Protein AF-A0A5B1CK00-F1 (afdb_monomer_lite)

Secondary structure (DSSP, 8-state):
----------GGG---HHHHHHHHTTS-HHHHHHHHHHHHHHHHHHHHHHHHHTSTTTTT------

Foldseek 3Di:
DDDDPPPPPPPPCPPDPVNVCVVCVPDDPVVNVVVVVVVVVVVVVVVVVCVVCPDCVNVVVPDPDD

pLDDT: mean 73.08, std 15.78, range [41.38, 94.88]

Sequence (66 aa):
MTTSSENQTPVKNRPCGDHWFEMTATLSAQETAQFGDWMSESLDELEASLQHFSSPQSRGEAVARR

Organism: NCBI:txid406547

Structure (mmCIF, N/CA/C/O backbone):
data_AF-A0A5B1CK00-F1
#
_entry.id   AF-A0A5B1CK00-F1
#
loop_
_atom_site.group_PDB
_atom_site.id
_atom_site.type_symbol
_atom_site.label_atom_id
_atom_site.label_alt_id
_atom_site.label_comp_id
_atom_site.label_asym_id
_atom_site.label_entity_id
_atom_site.label_seq_id
_atom_site.pdbx_PDB_ins_code
_atom_site.Cartn_x
_atom_site.Cartn_y
_atom_site.Cartn_z
_atom_site.occupancy
_atom_site.B_iso_or_equiv
_atom_site.auth_seq_id
_atom_site.auth_comp_id
_atom_site.auth_asym_id
_atom_site.auth_atom_id
_atom_site.pdbx_PDB_model_num
ATOM 1 N N . MET A 1 1 ? 42.363 20.860 11.443 1.00 41.38 1 MET A N 1
ATOM 2 C CA . MET A 1 1 ? 41.369 19.933 12.021 1.00 41.38 1 MET A CA 1
ATOM 3 C C . MET A 1 1 ? 40.037 20.266 11.366 1.00 41.38 1 MET A C 1
ATOM 5 O O . MET A 1 1 ? 39.488 21.316 11.655 1.00 41.38 1 MET A O 1
ATOM 9 N N . THR A 1 2 ? 39.603 19.490 10.374 1.00 42.03 2 THR A N 1
ATOM 10 C CA . THR A 1 2 ? 38.366 19.741 9.614 1.00 42.03 2 THR A CA 1
ATOM 11 C C . THR A 1 2 ? 37.316 18.742 10.075 1.00 42.03 2 THR A C 1
ATOM 13 O O . THR A 1 2 ? 37.429 17.553 9.786 1.00 42.03 2 THR A O 1
ATOM 16 N N . THR A 1 3 ? 36.327 19.199 10.835 1.00 51.28 3 THR A N 1
ATOM 17 C CA . THR A 1 3 ? 35.168 18.390 11.220 1.00 51.28 3 THR A CA 1
ATOM 18 C C . THR A 1 3 ? 34.276 18.227 9.990 1.00 51.28 3 THR A C 1
ATOM 20 O O . THR A 1 3 ? 33.535 19.145 9.641 1.00 51.28 3 THR A O 1
ATOM 23 N N . SER A 1 4 ? 34.381 17.091 9.294 1.00 51.25 4 SER A N 1
ATOM 24 C CA . SER A 1 4 ? 33.344 16.681 8.342 1.00 51.25 4 SER A CA 1
ATOM 25 C C . SER A 1 4 ? 32.067 16.451 9.136 1.00 51.25 4 SER A C 1
ATOM 27 O O . SER A 1 4 ? 31.995 15.528 9.940 1.00 51.25 4 SER A O 1
ATOM 29 N N . SER A 1 5 ? 31.087 17.329 8.946 1.00 60.06 5 SER A N 1
ATOM 30 C CA . SER A 1 5 ? 29.724 17.091 9.399 1.00 60.06 5 SER A CA 1
ATOM 31 C C . SER A 1 5 ? 29.166 15.957 8.547 1.00 60.06 5 SER A C 1
ATOM 33 O O . SER A 1 5 ? 28.856 16.153 7.372 1.00 60.06 5 SER A O 1
ATOM 35 N N . GLU A 1 6 ? 29.101 14.755 9.115 1.00 54.34 6 GLU A N 1
ATOM 36 C CA . GLU A 1 6 ? 28.375 13.626 8.545 1.00 54.34 6 GLU A CA 1
ATOM 37 C C . GLU A 1 6 ? 26.890 13.997 8.486 1.00 54.34 6 GLU A C 1
ATOM 39 O O . GLU A 1 6 ? 26.126 13.786 9.423 1.00 54.34 6 GLU A O 1
ATOM 44 N N . ASN A 1 7 ? 26.469 14.576 7.365 1.00 55.78 7 ASN A N 1
ATOM 45 C CA . ASN A 1 7 ? 25.064 14.746 7.018 1.00 55.78 7 ASN A CA 1
ATOM 46 C C . ASN A 1 7 ? 24.480 13.372 6.626 1.00 55.78 7 ASN A C 1
ATOM 48 O O . ASN A 1 7 ? 24.060 13.159 5.491 1.00 55.78 7 ASN A O 1
ATOM 52 N N . GLN A 1 8 ? 24.482 12.409 7.555 1.00 53.31 8 GLN A N 1
ATOM 53 C CA . GLN A 1 8 ? 23.630 11.233 7.429 1.00 53.31 8 GLN A CA 1
ATOM 54 C C . GLN A 1 8 ? 22.189 11.714 7.577 1.00 53.31 8 GLN A C 1
ATOM 56 O O . GLN A 1 8 ? 21.713 12.002 8.676 1.00 53.31 8 GLN A O 1
ATOM 61 N N . THR A 1 9 ? 21.482 11.812 6.454 1.00 57.81 9 THR A N 1
ATOM 62 C CA . THR A 1 9 ? 20.024 11.764 6.471 1.00 57.81 9 THR A CA 1
ATOM 63 C C . THR A 1 9 ? 19.621 10.530 7.282 1.00 57.81 9 THR A C 1
ATOM 65 O O . THR A 1 9 ? 20.134 9.440 7.010 1.00 57.81 9 THR A O 1
ATOM 68 N N . PRO A 1 10 ? 18.759 10.654 8.308 1.00 51.59 10 PRO A N 1
ATOM 69 C CA . PRO A 1 10 ? 18.374 9.501 9.099 1.00 51.59 10 PRO A CA 1
ATOM 70 C C . PRO A 1 10 ? 17.719 8.481 8.169 1.00 51.59 10 PRO A C 1
ATOM 72 O O . PRO A 1 10 ? 16.610 8.695 7.689 1.00 51.59 10 PRO A O 1
ATOM 75 N N . VAL A 1 11 ? 18.362 7.332 7.965 1.00 54.91 11 VAL A N 1
ATOM 76 C CA . VAL A 1 11 ? 17.786 6.152 7.287 1.00 54.91 11 VAL A CA 1
ATOM 77 C C . VAL A 1 11 ? 16.684 5.513 8.160 1.00 54.91 11 VAL A C 1
ATOM 79 O O . VAL A 1 11 ? 16.367 4.336 8.040 1.00 54.91 11 VAL A O 1
ATOM 82 N N . LYS A 1 12 ? 16.121 6.266 9.114 1.00 51.59 12 LYS A N 1
ATOM 83 C CA . LYS A 1 12 ? 15.373 5.735 10.254 1.00 51.59 12 LYS A CA 1
ATOM 84 C C . LYS A 1 12 ? 13.972 5.254 9.914 1.00 51.59 12 LYS A C 1
ATOM 86 O O . LYS A 1 12 ? 13.427 4.478 10.682 1.00 51.59 12 LYS A O 1
ATOM 91 N N . ASN A 1 13 ? 13.424 5.652 8.772 1.00 55.34 13 ASN A N 1
ATOM 92 C CA . ASN A 1 13 ? 12.041 5.347 8.428 1.00 55.34 13 ASN A CA 1
ATOM 93 C C . ASN A 1 13 ? 11.967 4.716 7.040 1.00 55.34 13 ASN A C 1
ATOM 95 O O . ASN A 1 13 ? 11.239 5.198 6.178 1.00 55.34 13 ASN A O 1
ATOM 99 N N . ARG A 1 14 ? 12.750 3.660 6.781 1.00 59.44 14 ARG A N 1
ATOM 100 C CA . ARG A 1 14 ? 12.389 2.777 5.669 1.00 59.44 14 ARG A CA 1
ATOM 101 C C . ARG A 1 14 ? 11.170 1.992 6.153 1.00 59.44 14 ARG A C 1
ATOM 103 O O . ARG A 1 14 ? 11.334 1.251 7.120 1.00 59.44 14 ARG A O 1
ATOM 110 N N . PRO A 1 15 ? 9.980 2.157 5.554 1.00 57.84 15 PRO A N 1
ATOM 111 C CA . PRO A 1 15 ? 8.800 1.432 6.003 1.00 57.84 15 PRO A CA 1
ATOM 112 C C . PRO A 1 15 ? 9.091 -0.068 5.890 1.00 57.84 15 PRO A C 1
A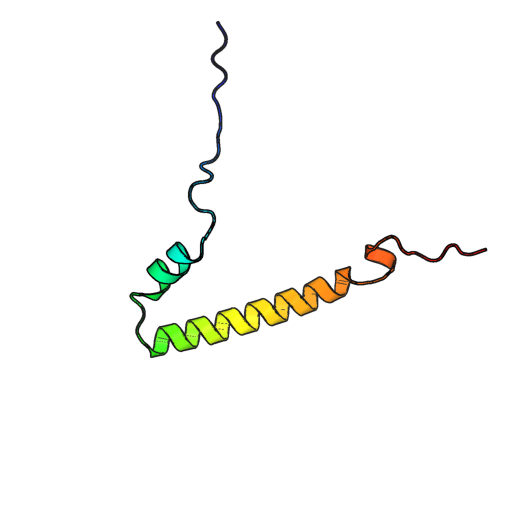TOM 114 O O . PRO A 1 15 ? 9.266 -0.587 4.786 1.00 57.84 15 PRO A O 1
ATOM 117 N N . CYS A 1 16 ? 9.254 -0.748 7.023 1.00 68.69 16 CYS A N 1
ATOM 118 C CA . CYS A 1 16 ? 9.327 -2.204 7.087 1.00 68.69 16 CYS A CA 1
ATOM 119 C C . CYS A 1 16 ? 7.930 -2.756 7.391 1.00 68.69 16 CYS A C 1
ATOM 121 O O . CYS A 1 16 ? 7.033 -2.000 7.765 1.00 68.69 16 CYS A O 1
ATOM 123 N N . GLY A 1 17 ? 7.730 -4.066 7.220 1.00 70.44 17 GLY A N 1
ATOM 124 C CA . GLY A 1 17 ? 6.430 -4.701 7.481 1.00 70.44 17 GLY A CA 1
ATOM 125 C C . GLY A 1 17 ? 5.878 -4.380 8.875 1.00 70.44 17 GLY A C 1
ATOM 126 O O . GLY A 1 17 ? 4.695 -4.076 9.004 1.00 70.44 17 GLY A O 1
ATOM 127 N N . ASP A 1 18 ? 6.752 -4.330 9.883 1.00 76.44 18 ASP A N 1
ATOM 128 C CA . ASP A 1 18 ? 6.380 -4.009 11.265 1.00 76.44 18 ASP A CA 1
ATOM 129 C C . ASP A 1 18 ? 5.835 -2.577 11.402 1.00 76.44 18 ASP A C 1
ATOM 131 O O . ASP A 1 18 ? 4.863 -2.348 12.115 1.00 76.44 18 ASP A O 1
ATOM 135 N N . HIS A 1 19 ? 6.386 -1.620 10.648 1.00 74.88 19 HIS A N 1
ATOM 136 C CA . HIS A 1 19 ? 5.937 -0.226 10.671 1.00 74.88 19 HIS A CA 1
ATOM 137 C C . HIS A 1 19 ? 4.548 -0.050 10.045 1.00 74.88 19 HIS A C 1
ATOM 139 O O . HIS A 1 19 ? 3.716 0.694 10.557 1.00 74.88 19 HIS A O 1
ATOM 145 N N . TRP A 1 20 ? 4.264 -0.772 8.958 1.00 76.25 20 TRP A N 1
ATOM 146 C CA . TRP A 1 20 ? 2.931 -0.774 8.349 1.00 76.25 20 TRP A CA 1
ATOM 147 C C . TRP A 1 20 ? 1.887 -1.414 9.259 1.00 76.25 20 TRP A C 1
ATOM 149 O O . TRP A 1 20 ? 0.755 -0.935 9.335 1.00 76.25 20 TRP A O 1
ATOM 159 N N . PHE A 1 21 ? 2.273 -2.470 9.977 1.00 80.19 21 PHE A N 1
ATOM 160 C CA . PHE A 1 21 ? 1.408 -3.085 10.974 1.00 80.19 21 PHE A CA 1
ATOM 161 C C . PHE A 1 21 ? 1.110 -2.111 12.117 1.00 80.19 21 PHE A C 1
ATOM 163 O O . PHE A 1 21 ? -0.052 -1.904 12.439 1.00 80.19 21 PHE A O 1
ATOM 170 N N . GLU A 1 22 ? 2.119 -1.436 12.672 1.00 82.88 22 GLU A N 1
ATOM 171 C CA . GLU A 1 22 ? 1.922 -0.413 13.709 1.00 82.88 22 GLU A CA 1
ATOM 172 C C . GLU A 1 22 ? 0.994 0.724 13.252 1.00 82.88 22 GLU A C 1
ATOM 174 O O . GLU A 1 22 ? 0.131 1.159 14.014 1.00 82.88 22 GLU A O 1
ATOM 179 N N . MET A 1 23 ? 1.126 1.177 12.001 1.00 76.81 23 MET A N 1
ATOM 180 C CA . MET A 1 23 ? 0.277 2.229 11.430 1.00 76.81 23 MET A CA 1
ATOM 181 C C . MET A 1 23 ? -1.175 1.791 11.213 1.00 76.81 23 MET A C 1
ATOM 183 O O . MET A 1 23 ? -2.080 2.616 11.308 1.00 76.81 23 MET A O 1
ATOM 187 N N . THR A 1 24 ? -1.404 0.514 10.905 1.00 82.12 24 THR A N 1
ATOM 188 C CA . THR A 1 24 ? -2.747 -0.020 10.621 1.00 82.12 24 THR A CA 1
ATOM 189 C C . THR A 1 24 ? -3.409 -0.657 11.842 1.00 82.12 24 THR A C 1
ATOM 191 O O . THR A 1 24 ? -4.624 -0.831 11.855 1.00 82.12 24 THR A O 1
ATOM 194 N N . ALA A 1 25 ? -2.650 -0.944 12.903 1.00 83.25 25 ALA A N 1
ATOM 195 C CA . ALA A 1 25 ? -3.134 -1.596 14.119 1.00 83.25 25 ALA A CA 1
ATOM 196 C C . ALA A 1 25 ? -4.175 -0.777 14.898 1.00 83.25 25 ALA A C 1
ATOM 198 O O . ALA A 1 25 ? -4.952 -1.347 15.663 1.00 83.25 25 ALA A O 1
ATOM 199 N N . THR A 1 26 ? -4.189 0.548 14.738 1.00 85.81 26 THR A N 1
ATOM 200 C CA . THR A 1 26 ? -5.142 1.446 15.411 1.00 85.81 26 THR A CA 1
ATOM 201 C C . THR A 1 26 ? -6.390 1.741 14.583 1.00 85.81 26 THR A C 1
ATOM 203 O O . THR A 1 26 ? -7.312 2.376 15.095 1.00 85.81 26 THR A O 1
ATOM 206 N N . LEU A 1 27 ? -6.434 1.288 13.327 1.00 85.62 27 LEU A N 1
ATOM 207 C CA . LEU A 1 27 ? -7.565 1.506 12.436 1.00 85.62 27 LEU A CA 1
ATOM 208 C C . LEU A 1 27 ? -8.741 0.606 12.821 1.00 85.62 27 LEU A C 1
ATOM 210 O O . LEU A 1 27 ? -8.582 -0.554 13.212 1.00 85.62 27 LEU A O 1
ATOM 214 N N . SER A 1 28 ? -9.953 1.132 12.672 1.00 89.38 28 SER A N 1
ATOM 215 C CA . SER A 1 28 ? -11.154 0.305 12.700 1.00 89.38 28 SER A CA 1
ATOM 216 C C . SER A 1 28 ? -11.191 -0.633 11.489 1.00 89.38 28 SER A C 1
ATOM 218 O O . SER A 1 28 ? -10.598 -0.359 10.449 1.00 89.38 28 SER A O 1
ATOM 220 N N . ALA A 1 29 ? -11.959 -1.723 11.572 1.00 87.31 29 ALA A N 1
ATOM 221 C CA . ALA A 1 29 ? -12.092 -2.670 10.460 1.00 87.31 29 ALA A CA 1
ATOM 222 C C . ALA A 1 29 ? -12.541 -2.003 9.142 1.00 87.31 29 ALA A C 1
ATOM 224 O O . ALA A 1 29 ? -12.112 -2.408 8.064 1.00 87.31 29 ALA A O 1
ATOM 225 N N . GLN A 1 30 ? -13.377 -0.963 9.229 1.00 91.75 30 GLN A N 1
ATOM 226 C CA . GLN A 1 30 ? -13.839 -0.203 8.069 1.00 91.75 30 GLN A CA 1
ATOM 227 C C . GLN A 1 30 ? -12.724 0.663 7.460 1.00 91.75 30 GLN A C 1
ATOM 229 O O . GLN A 1 30 ? -12.655 0.813 6.241 1.00 91.75 30 GLN A O 1
ATOM 234 N N . GLU A 1 31 ? -11.864 1.248 8.288 1.00 88.56 31 GLU A N 1
ATOM 235 C CA . GLU A 1 31 ? -10.722 2.046 7.830 1.00 88.56 31 GLU A CA 1
ATOM 236 C C . GLU A 1 31 ? -9.619 1.151 7.257 1.00 88.56 31 GLU A C 1
ATOM 238 O O 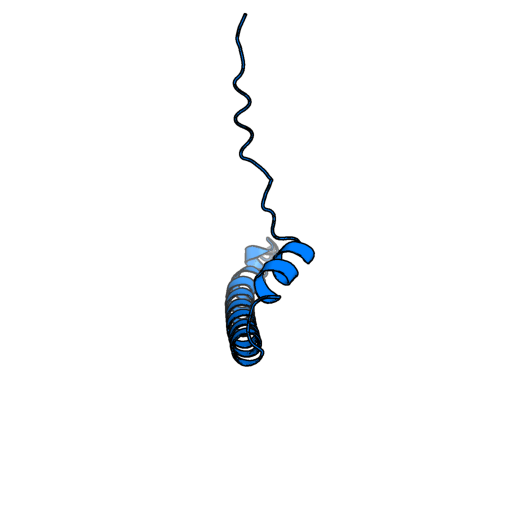. GLU A 1 31 ? -9.033 1.492 6.235 1.00 88.56 31 GLU A O 1
ATOM 243 N N . THR A 1 32 ? -9.393 -0.030 7.837 1.00 89.00 32 THR A N 1
ATOM 244 C CA . THR A 1 32 ? -8.457 -1.028 7.298 1.00 89.00 32 THR A CA 1
ATOM 245 C C . THR A 1 32 ? -8.890 -1.530 5.922 1.00 89.00 32 THR A C 1
ATOM 247 O O . THR A 1 32 ? -8.048 -1.691 5.042 1.00 89.00 32 THR A O 1
ATOM 250 N N . ALA A 1 33 ? -10.193 -1.749 5.708 1.00 89.44 33 ALA A N 1
ATOM 251 C CA . ALA A 1 33 ? -10.720 -2.123 4.397 1.00 89.44 33 ALA A CA 1
ATOM 252 C C . ALA A 1 33 ? -10.490 -1.013 3.357 1.00 89.44 33 ALA A C 1
ATOM 254 O O . ALA A 1 33 ? -9.911 -1.275 2.309 1.00 89.44 33 ALA A O 1
ATOM 255 N N . GLN A 1 34 ? -10.832 0.237 3.693 1.00 91.88 34 GLN A N 1
ATOM 256 C CA . GLN A 1 34 ? -10.583 1.394 2.819 1.00 91.88 34 GLN A CA 1
ATOM 257 C C . GLN A 1 34 ? -9.095 1.587 2.508 1.00 91.88 34 GLN A C 1
ATOM 259 O O . GLN A 1 34 ? -8.733 1.914 1.381 1.00 91.88 34 GLN A O 1
ATOM 264 N N . PHE A 1 35 ? -8.224 1.371 3.495 1.00 89.12 35 PHE A N 1
ATOM 265 C CA . PHE A 1 35 ? -6.780 1.404 3.289 1.00 89.12 35 PHE A CA 1
ATOM 266 C C . PHE A 1 35 ? -6.324 0.314 2.308 1.00 89.12 35 PHE A C 1
ATOM 268 O O . PHE A 1 35 ? -5.500 0.585 1.437 1.00 89.12 35 PHE A O 1
ATOM 275 N N . GLY A 1 36 ? -6.872 -0.899 2.420 1.00 89.94 36 GLY A N 1
ATOM 276 C CA . GLY A 1 36 ? -6.602 -1.997 1.491 1.00 89.94 36 GLY A CA 1
ATOM 277 C C . GLY A 1 36 ? -7.047 -1.691 0.059 1.00 89.94 36 GLY A C 1
ATOM 278 O O . GLY A 1 36 ? -6.285 -1.936 -0.878 1.00 89.94 36 GLY A O 1
ATOM 279 N N . ASP A 1 37 ? -8.233 -1.106 -0.103 1.00 94.12 37 ASP A N 1
ATOM 280 C CA . ASP A 1 37 ? -8.758 -0.700 -1.411 1.00 94.12 37 ASP A CA 1
ATOM 281 C C . ASP A 1 37 ? -7.856 0.366 -2.057 1.00 94.12 37 ASP A C 1
ATOM 283 O O . ASP A 1 37 ? -7.405 0.197 -3.189 1.00 94.12 37 ASP A O 1
ATOM 287 N N . TRP A 1 38 ? -7.496 1.412 -1.303 1.00 93.81 38 TRP A N 1
ATOM 288 C CA . TRP A 1 38 ? -6.594 2.474 -1.768 1.00 93.81 38 TRP A CA 1
ATOM 289 C C . TRP A 1 38 ? -5.196 1.954 -2.145 1.00 93.81 38 TRP A C 1
ATOM 291 O O . TRP A 1 38 ? -4.624 2.353 -3.164 1.00 93.81 38 TRP A O 1
ATOM 301 N N . MET A 1 39 ? -4.632 1.053 -1.334 1.00 91.06 39 MET A N 1
ATOM 302 C CA . MET A 1 39 ? -3.337 0.430 -1.621 1.00 91.06 39 MET A CA 1
ATOM 303 C C . MET A 1 39 ? -3.384 -0.399 -2.905 1.00 91.06 39 MET A C 1
ATOM 305 O O . MET A 1 39 ? -2.417 -0.392 -3.663 1.00 91.06 39 MET A O 1
ATOM 309 N N . SER A 1 40 ? -4.492 -1.100 -3.148 1.00 93.81 40 SER A N 1
ATOM 310 C CA . SER A 1 40 ? -4.670 -1.920 -4.349 1.00 93.81 40 SER A CA 1
ATOM 311 C C . SER A 1 40 ? -4.721 -1.048 -5.603 1.00 93.81 40 SER A C 1
ATOM 313 O O . SER A 1 40 ? -3.959 -1.285 -6.535 1.00 93.81 40 SER A O 1
ATOM 315 N N . GLU A 1 41 ? -5.513 0.028 -5.584 1.00 94.88 41 GLU A N 1
ATOM 316 C CA . GLU A 1 41 ? -5.588 0.994 -6.689 1.00 94.88 41 GLU A CA 1
ATOM 317 C C . GLU A 1 41 ? -4.221 1.634 -6.983 1.00 94.88 41 GLU A C 1
ATOM 319 O O . GLU A 1 41 ? -3.780 1.693 -8.130 1.00 94.88 41 GLU A O 1
ATOM 324 N N . SER A 1 42 ? -3.490 2.025 -5.935 1.00 92.69 42 SER A N 1
ATOM 325 C CA . SER A 1 42 ? -2.147 2.604 -6.078 1.00 92.69 42 SER A CA 1
ATOM 326 C C . SER A 1 42 ? -1.143 1.624 -6.703 1.00 92.69 42 SER A C 1
ATOM 328 O O . SER A 1 42 ? -0.236 2.035 -7.432 1.00 92.69 42 SER A O 1
ATOM 330 N N . LEU A 1 43 ? -1.270 0.325 -6.409 1.00 92.88 43 LEU A N 1
ATOM 331 C CA . LEU A 1 43 ? -0.425 -0.712 -7.003 1.00 92.88 43 LEU A CA 1
ATOM 332 C C . LEU A 1 43 ? -0.777 -0.958 -8.471 1.00 92.88 43 LEU A C 1
ATOM 334 O O . LEU A 1 43 ? 0.144 -1.088 -9.278 1.00 92.88 43 LEU A O 1
ATOM 338 N N . ASP A 1 44 ? -2.061 -0.956 -8.823 1.00 93.31 44 ASP A N 1
ATOM 339 C CA . ASP A 1 44 ? -2.516 -1.092 -10.209 1.00 93.31 44 ASP A CA 1
ATOM 340 C C . ASP A 1 44 ? -2.019 0.080 -11.074 1.00 93.31 44 ASP A C 1
ATOM 342 O O . ASP A 1 44 ? -1.502 -0.119 -12.178 1.00 93.31 44 ASP A O 1
ATOM 346 N N . GLU A 1 45 ? -2.095 1.313 -10.559 1.00 92.31 45 GLU A N 1
ATOM 347 C CA . GLU A 1 45 ? -1.543 2.499 -11.226 1.00 92.31 45 GLU A CA 1
ATOM 348 C C . GLU A 1 45 ? -0.025 2.396 -11.418 1.00 92.31 45 GLU A C 1
ATOM 350 O O . GLU A 1 45 ? 0.508 2.700 -12.495 1.00 92.31 45 GLU A O 1
ATOM 355 N N . LEU A 1 46 ? 0.686 1.942 -10.382 1.00 88.75 46 LEU A N 1
ATOM 356 C CA . LEU A 1 46 ? 2.126 1.742 -10.452 1.00 88.75 46 LEU A CA 1
ATOM 357 C C . LEU A 1 46 ? 2.477 0.673 -11.490 1.00 88.75 46 LEU A C 1
ATOM 359 O O . LEU A 1 46 ? 3.372 0.900 -12.304 1.00 88.75 46 LEU A O 1
ATOM 363 N N . GLU A 1 47 ? 1.776 -0.459 -11.508 1.00 89.62 47 GLU A N 1
ATOM 364 C CA . GLU A 1 47 ? 1.979 -1.520 -12.493 1.00 89.62 47 GLU A CA 1
ATOM 365 C C . GLU A 1 47 ? 1.749 -1.005 -13.918 1.00 89.62 47 GLU A C 1
ATOM 367 O O . GLU A 1 47 ? 2.611 -1.190 -14.782 1.00 89.62 47 GLU A O 1
ATOM 372 N N . ALA A 1 48 ? 0.655 -0.280 -14.157 1.00 86.69 48 ALA A N 1
ATOM 373 C CA . ALA A 1 48 ? 0.375 0.338 -15.450 1.00 86.69 48 ALA A CA 1
ATOM 374 C C . ALA A 1 48 ? 1.492 1.307 -15.879 1.00 86.69 48 ALA A C 1
ATOM 376 O O . ALA A 1 48 ? 1.908 1.317 -17.042 1.00 86.69 48 ALA A O 1
ATOM 377 N N . SER A 1 49 ? 2.042 2.085 -14.941 1.00 84.75 49 SER A N 1
ATOM 378 C CA . SER A 1 49 ? 3.179 2.971 -15.220 1.00 84.75 49 SER A CA 1
ATOM 379 C C . SER A 1 49 ? 4.461 2.192 -15.548 1.00 84.75 49 SER A C 1
ATOM 381 O O . SER A 1 49 ? 5.215 2.574 -16.444 1.00 84.75 49 SER A O 1
ATOM 383 N N . LEU A 1 50 ? 4.695 1.061 -14.878 1.00 83.25 50 LEU A N 1
ATOM 384 C CA . LEU A 1 50 ? 5.870 0.215 -15.080 1.00 83.25 50 LEU A CA 1
ATOM 385 C C . LEU A 1 50 ? 5.809 -0.572 -16.390 1.00 83.25 50 LEU A C 1
ATOM 387 O O . LEU A 1 50 ? 6.854 -0.791 -17.006 1.00 83.25 50 LEU A O 1
ATOM 391 N N . GLN A 1 51 ? 4.615 -0.920 -16.876 1.00 78.00 51 GLN A N 1
ATOM 392 C CA . GLN A 1 51 ? 4.436 -1.497 -18.214 1.00 78.00 51 GLN A CA 1
ATOM 393 C C . GLN A 1 51 ? 5.001 -0.586 -19.318 1.00 78.00 51 GLN A C 1
ATOM 395 O O . GLN A 1 51 ? 5.494 -1.064 -20.341 1.00 78.00 51 GLN A O 1
ATOM 400 N N . HIS A 1 52 ? 5.034 0.733 -19.106 1.00 68.75 52 HIS A N 1
ATOM 401 C CA . HIS A 1 52 ? 5.690 1.654 -20.036 1.00 68.75 52 HIS A CA 1
ATOM 402 C C . HIS A 1 52 ? 7.209 1.407 -20.137 1.00 68.75 52 HIS A C 1
ATOM 404 O O . HIS A 1 52 ? 7.821 1.534 -21.202 1.00 68.75 52 HIS A O 1
ATOM 410 N N . PHE A 1 53 ? 7.823 0.983 -19.033 1.00 65.94 53 PHE A N 1
ATOM 411 C CA . PHE A 1 53 ? 9.247 0.677 -18.940 1.00 65.94 53 PHE A CA 1
ATOM 412 C C . PHE A 1 53 ? 9.581 -0.786 -19.254 1.00 65.94 53 PHE A C 1
ATOM 414 O O . PHE A 1 53 ? 10.757 -1.115 -19.396 1.00 65.94 53 PHE A O 1
ATOM 421 N N . SER A 1 54 ? 8.586 -1.658 -19.442 1.00 64.25 54 SER A N 1
ATOM 422 C CA . SER A 1 54 ? 8.810 -3.037 -19.891 1.00 64.25 54 SER A CA 1
ATOM 423 C C . SER A 1 54 ? 8.982 -3.165 -21.407 1.00 64.25 54 SER A C 1
ATOM 425 O O . SER A 1 54 ? 9.138 -4.278 -21.914 1.00 64.25 54 SER A O 1
ATOM 427 N N . SER A 1 55 ? 8.959 -2.053 -22.151 1.00 65.50 55 SER A N 1
ATOM 428 C CA . SER A 1 55 ? 9.206 -2.079 -23.591 1.00 65.50 55 SER A CA 1
ATOM 429 C C . SER A 1 55 ? 10.632 -2.587 -23.895 1.00 65.50 55 SER A C 1
ATOM 431 O O . SER A 1 55 ? 11.574 -2.258 -23.164 1.00 65.50 55 SER A O 1
ATOM 433 N N . PRO A 1 56 ? 10.845 -3.341 -24.993 1.00 63.44 56 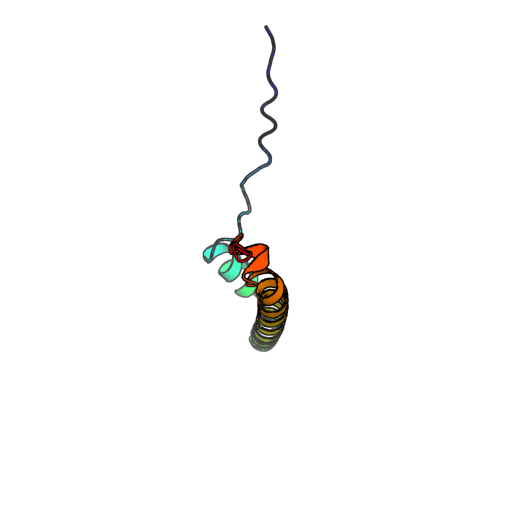PRO A N 1
ATOM 434 C CA . PRO A 1 56 ? 12.189 -3.738 -25.433 1.00 63.44 56 PRO A CA 1
ATOM 435 C C . PRO A 1 56 ? 13.137 -2.539 -25.588 1.00 63.44 56 PRO A C 1
ATOM 437 O O . PRO A 1 56 ? 14.340 -2.642 -25.372 1.00 63.44 56 PRO A O 1
ATOM 440 N N . GLN A 1 57 ? 12.582 -1.371 -25.915 1.00 60.62 57 GLN A N 1
ATOM 441 C CA . GLN A 1 57 ? 13.313 -0.121 -26.079 1.00 60.62 57 GLN A CA 1
ATOM 442 C C . GLN A 1 57 ? 13.874 0.398 -24.743 1.00 60.62 57 GLN A C 1
ATOM 444 O O . GLN A 1 57 ? 15.036 0.790 -24.683 1.00 60.62 57 GLN A O 1
ATOM 449 N N . SER A 1 58 ? 13.093 0.313 -23.663 1.00 59.44 58 SER A N 1
ATOM 450 C CA . SER A 1 58 ? 13.512 0.671 -22.299 1.00 59.44 58 SER A CA 1
ATOM 451 C C . SER A 1 58 ? 14.497 -0.340 -21.697 1.00 59.44 58 SER A C 1
ATOM 453 O O . SER A 1 58 ? 15.343 0.028 -20.887 1.00 59.44 58 SER A O 1
ATOM 455 N N . ARG A 1 59 ? 14.439 -1.606 -22.134 1.00 63.84 59 ARG A N 1
ATOM 456 C CA . ARG A 1 59 ? 15.377 -2.678 -21.745 1.00 63.84 59 ARG A CA 1
ATOM 457 C C . ARG A 1 59 ? 16.710 -2.649 -22.506 1.00 63.84 59 ARG A C 1
ATOM 459 O O . ARG A 1 59 ? 17.564 -3.495 -22.263 1.00 63.84 59 ARG A O 1
ATOM 466 N N . GLY A 1 60 ? 16.895 -1.704 -23.433 1.00 61.91 60 GLY A N 1
ATOM 467 C CA . GLY A 1 60 ? 18.085 -1.639 -24.288 1.00 61.91 60 GLY A CA 1
ATOM 468 C C . GLY A 1 60 ? 18.145 -2.739 -2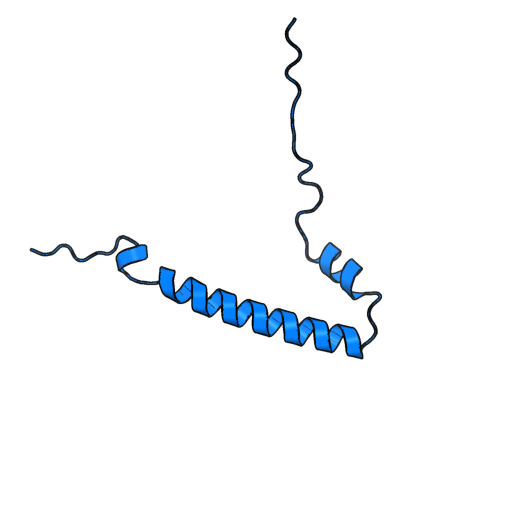5.356 1.00 61.91 60 GLY A C 1
ATOM 469 O O . GLY A 1 60 ? 19.159 -2.889 -26.028 1.00 61.91 60 GLY A O 1
ATOM 470 N N . GLU A 1 61 ? 17.054 -3.478 -25.559 1.00 66.25 61 GLU A N 1
ATOM 471 C CA . GLU A 1 61 ? 16.915 -4.549 -26.555 1.00 66.25 61 GLU A CA 1
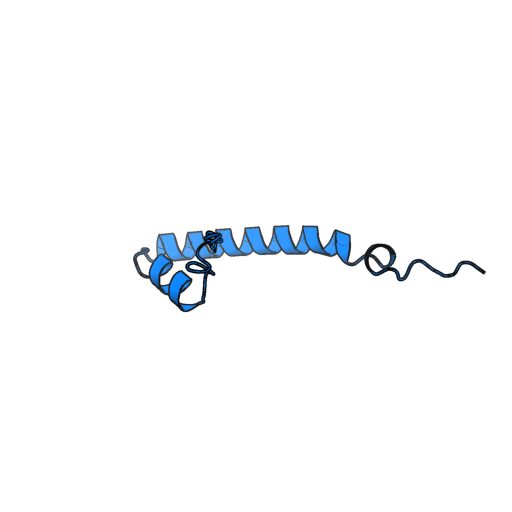ATOM 472 C C . GLU A 1 61 ? 16.508 -3.998 -27.933 1.00 66.25 61 GLU A C 1
ATOM 474 O O . GLU A 1 61 ? 16.021 -4.737 -28.790 1.00 66.25 61 GLU A O 1
ATOM 479 N N . ALA A 1 62 ? 16.686 -2.688 -28.159 1.00 58.03 62 ALA A N 1
ATOM 480 C CA . ALA A 1 62 ? 16.424 -2.048 -29.439 1.00 58.03 62 ALA A CA 1
ATOM 481 C C . ALA A 1 62 ? 17.182 -2.793 -30.547 1.00 58.03 62 ALA A C 1
ATOM 483 O O . ALA A 1 62 ? 18.408 -2.767 -30.627 1.00 58.03 62 ALA A O 1
ATOM 484 N N . VAL A 1 63 ? 16.387 -3.488 -31.362 1.00 59.09 63 VAL A N 1
ATOM 485 C CA . VAL A 1 63 ? 16.754 -4.341 -32.490 1.00 59.09 63 VAL A CA 1
ATOM 486 C C . VAL A 1 63 ? 17.998 -3.812 -33.195 1.00 59.09 63 VAL A C 1
ATOM 488 O O . VAL A 1 63 ? 17.966 -2.730 -33.785 1.00 59.09 63 VAL A O 1
ATOM 491 N N . ALA A 1 64 ? 19.069 -4.611 -33.177 1.00 61.00 64 ALA A N 1
ATOM 492 C CA . ALA A 1 64 ? 20.171 -4.495 -34.119 1.00 61.00 64 ALA A CA 1
ATOM 493 C C . ALA A 1 64 ? 19.588 -4.589 -35.537 1.00 61.00 64 ALA A C 1
ATOM 495 O O . ALA A 1 64 ? 19.364 -5.677 -36.071 1.00 61.00 64 ALA A O 1
ATOM 496 N N . ARG A 1 65 ? 19.252 -3.436 -36.119 1.00 59.03 65 ARG A N 1
ATOM 497 C CA . ARG A 1 65 ? 18.862 -3.328 -37.521 1.00 59.03 65 ARG A CA 1
ATOM 498 C C . ARG A 1 65 ? 20.131 -3.569 -38.336 1.00 59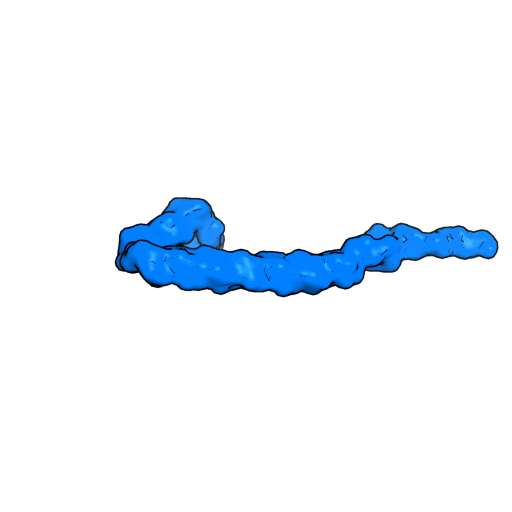.03 65 ARG A C 1
ATOM 500 O O . ARG A 1 65 ? 21.042 -2.746 -38.303 1.00 59.03 65 ARG A O 1
ATOM 507 N N . ARG A 1 66 ? 20.199 -4.754 -38.947 1.00 48.25 66 ARG A N 1
ATOM 508 C CA . ARG A 1 66 ? 21.143 -5.081 -40.021 1.00 48.25 66 ARG A CA 1
ATOM 509 C C . ARG A 1 66 ? 20.865 -4.230 -41.251 1.00 48.25 66 ARG A C 1
ATOM 511 O O . ARG A 1 66 ? 19.672 -3.923 -41.474 1.00 48.25 66 ARG A O 1
#

Radius of gyration: 21.17 Å; chains: 1; bounding box: 55×25×55 Å